Protein AF-A0A8T7FBN8-F1 (afdb_monomer_lite)

Foldseek 3Di:
DVVLVVLLVQLVVLLVVLVVLLVCQVVVLVVVPDDDPLVSLVSNLVSNLSSLVSNLVSLLSNLCSVCVVPPLSNLVSNLVSLLVSLVVNLVSLVVGQCPHPDPVSVCSSVVSVVVNVVSVVVNVVVVVVVVVVPDPDDD

Sequence (139 aa):
MLSDVLFYLGAIVIFLWGSAHIAATPPIVKGFGEISLDNRRIITMEAVAEGLLLGFIGLLVITTTLLKDDSEQLANGIYLLSAVALFVMAGLSWMTGAKTPILPMKICPIIQDVRRLFMDYRRNHLNKNQHLDNKPHPC

Structure (mmCIF, N/CA/C/O backbone):
data_AF-A0A8T7FBN8-F1
#
_entry.id   AF-A0A8T7FBN8-F1
#
loop_
_atom_site.group_PDB
_atom_site.id
_atom_site.type_symbol
_atom_site.label_atom_id
_atom_site.label_alt_id
_atom_site.label_comp_id
_atom_site.label_asym_id
_atom_site.label_entity_id
_atom_site.label_seq_id
_atom_site.pdbx_PDB_ins_code
_atom_site.Cartn_x
_atom_site.Cartn_y
_atom_site.Cartn_z
_atom_site.occupancy
_atom_site.B_iso_or_equiv
_atom_site.auth_seq_id
_atom_site.auth_comp_id
_atom_site.auth_asym_id
_atom_site.auth_atom_id
_atom_site.pdbx_PDB_model_num
ATOM 1 N N . MET A 1 1 ? 16.222 -12.419 -17.743 1.00 70.88 1 MET A N 1
ATOM 2 C CA . MET A 1 1 ? 15.257 -13.527 -17.934 1.00 70.88 1 MET A CA 1
ATOM 3 C C . MET A 1 1 ? 14.950 -14.251 -16.629 1.00 70.88 1 MET A C 1
ATOM 5 O O . MET A 1 1 ? 13.904 -13.972 -16.067 1.00 70.88 1 MET A O 1
ATOM 9 N N . LEU A 1 2 ? 15.823 -15.120 -16.093 1.00 85.69 2 LEU A N 1
ATOM 10 C CA . LEU A 1 2 ? 15.539 -15.831 -14.826 1.00 85.69 2 LEU A CA 1
ATOM 11 C C . LEU A 1 2 ? 15.351 -14.871 -13.635 1.00 85.69 2 LEU A C 1
ATOM 13 O O . LEU A 1 2 ? 14.445 -15.054 -12.829 1.00 85.69 2 LEU A O 1
ATOM 17 N N . SER A 1 3 ? 16.170 -13.818 -13.568 1.00 87.38 3 SER A N 1
ATOM 18 C CA . SER A 1 3 ? 16.063 -12.743 -12.573 1.00 87.38 3 SER A CA 1
ATOM 19 C C . SER A 1 3 ? 14.709 -12.032 -12.619 1.00 87.38 3 SER A C 1
ATOM 21 O O . SER A 1 3 ? 14.069 -11.861 -11.590 1.00 87.38 3 SER A O 1
ATOM 23 N N . ASP A 1 4 ? 14.245 -11.673 -13.816 1.00 89.88 4 ASP A N 1
ATOM 24 C CA . ASP A 1 4 ? 12.976 -10.963 -13.998 1.00 89.88 4 ASP A CA 1
ATOM 25 C C . ASP A 1 4 ? 11.791 -11.852 -13.590 1.00 89.88 4 ASP A 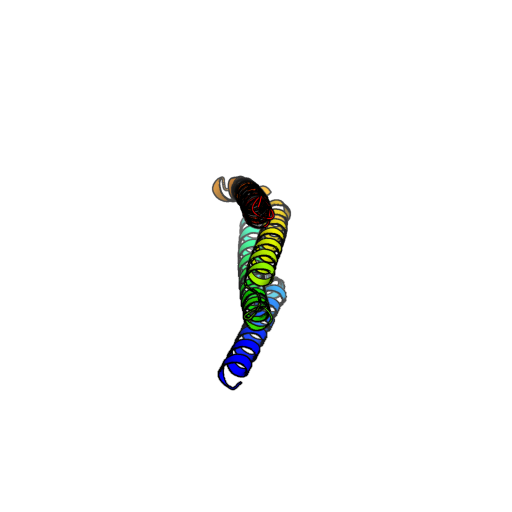C 1
ATOM 27 O O . ASP A 1 4 ? 10.878 -11.399 -12.907 1.00 89.88 4 ASP A O 1
ATOM 31 N N . VAL A 1 5 ? 11.836 -13.147 -13.932 1.00 92.75 5 VAL A N 1
ATOM 32 C CA . VAL A 1 5 ? 10.820 -14.129 -13.513 1.00 92.75 5 VAL A CA 1
ATOM 33 C C . VAL A 1 5 ? 10.763 -14.251 -11.988 1.00 92.75 5 VAL A C 1
ATOM 35 O O . VAL A 1 5 ? 9.673 -14.251 -11.419 1.00 92.75 5 VAL A O 1
ATOM 38 N N . LEU A 1 6 ? 11.915 -14.312 -11.314 1.00 93.94 6 LEU A N 1
ATOM 39 C CA . LEU A 1 6 ? 11.985 -14.344 -9.849 1.00 93.94 6 LEU A CA 1
ATOM 40 C C . LEU A 1 6 ? 11.400 -13.073 -9.221 1.00 93.94 6 LEU A C 1
ATOM 42 O O . LEU A 1 6 ? 10.673 -13.171 -8.233 1.00 93.94 6 LEU A O 1
ATOM 46 N N . PHE A 1 7 ? 11.662 -11.899 -9.804 1.00 92.38 7 PHE A N 1
ATOM 47 C CA . PHE A 1 7 ? 11.090 -10.640 -9.325 1.00 92.38 7 PHE A CA 1
ATOM 48 C C . PHE A 1 7 ? 9.572 -10.596 -9.485 1.00 92.38 7 PHE A C 1
ATOM 50 O O . PHE A 1 7 ? 8.882 -10.245 -8.530 1.00 92.38 7 PHE A O 1
ATOM 57 N N . TYR A 1 8 ? 9.033 -11.026 -10.629 1.00 93.69 8 TYR A N 1
ATOM 58 C CA . TYR A 1 8 ? 7.582 -11.102 -10.813 1.00 93.69 8 TYR A CA 1
ATOM 59 C C . TYR A 1 8 ? 6.927 -12.096 -9.856 1.00 93.69 8 TYR A C 1
ATOM 61 O O . TYR A 1 8 ? 5.913 -11.768 -9.245 1.00 93.69 8 TYR A O 1
ATOM 69 N N . LEU A 1 9 ? 7.508 -13.284 -9.676 1.00 96.06 9 LEU A N 1
ATOM 70 C CA . LEU A 1 9 ? 6.978 -14.276 -8.739 1.00 96.06 9 LEU A CA 1
ATOM 71 C C . LEU A 1 9 ? 6.998 -13.754 -7.302 1.00 96.06 9 LEU A C 1
ATOM 73 O O . LEU A 1 9 ? 5.978 -13.817 -6.620 1.00 96.06 9 LEU A O 1
ATOM 77 N N . GLY A 1 10 ? 8.124 -13.191 -6.857 1.00 93.81 10 GLY A N 1
ATOM 78 C CA . GLY A 1 10 ? 8.235 -12.591 -5.529 1.00 93.81 10 GLY A CA 1
ATOM 79 C C . GLY A 1 10 ? 7.223 -11.464 -5.322 1.00 93.81 10 GLY A C 1
ATOM 80 O O . GLY A 1 10 ? 6.549 -11.418 -4.295 1.00 93.81 10 GLY A O 1
ATOM 81 N N . ALA A 1 11 ? 7.051 -10.599 -6.323 1.00 94.88 11 ALA A N 1
ATOM 82 C CA . ALA A 1 11 ? 6.100 -9.499 -6.265 1.00 94.88 11 ALA A CA 1
ATOM 83 C C . ALA A 1 11 ? 4.643 -9.971 -6.192 1.00 94.88 11 ALA A C 1
ATOM 85 O O . ALA A 1 11 ? 3.878 -9.458 -5.376 1.00 94.88 11 ALA A O 1
ATOM 86 N N . ILE A 1 12 ? 4.265 -10.968 -6.999 1.00 95.12 12 ILE A N 1
ATOM 87 C CA . ILE A 1 12 ? 2.924 -11.564 -6.976 1.00 95.12 12 ILE A CA 1
ATOM 88 C C . ILE A 1 12 ? 2.657 -12.203 -5.614 1.00 95.12 12 ILE A C 1
ATOM 90 O O . ILE A 1 12 ? 1.604 -11.961 -5.028 1.00 95.12 12 ILE A O 1
ATOM 94 N N . VAL A 1 13 ? 3.608 -12.973 -5.080 1.00 97.12 13 VAL A N 1
ATOM 95 C CA . VAL A 1 13 ? 3.471 -13.611 -3.762 1.00 97.12 13 VAL A CA 1
ATOM 96 C C . VAL A 1 13 ? 3.262 -12.562 -2.672 1.00 97.12 13 VAL A C 1
ATOM 98 O O . VAL A 1 13 ? 2.315 -12.681 -1.898 1.00 97.12 13 VAL A O 1
ATOM 101 N N . ILE A 1 14 ? 4.083 -11.509 -2.637 1.00 94.81 14 ILE A N 1
ATOM 102 C CA . ILE A 1 14 ? 3.962 -10.432 -1.644 1.00 94.81 14 ILE A CA 1
ATOM 103 C C . ILE A 1 14 ? 2.636 -9.674 -1.802 1.00 94.81 14 ILE A C 1
ATOM 105 O O . ILE A 1 14 ? 1.975 -9.372 -0.809 1.00 94.81 14 ILE A O 1
ATOM 109 N N . PHE A 1 15 ? 2.205 -9.401 -3.035 1.00 94.50 15 PHE A N 1
ATOM 110 C CA . PHE A 1 15 ? 0.943 -8.710 -3.297 1.00 94.50 15 PHE A CA 1
ATOM 111 C C . PHE A 1 15 ? -0.275 -9.528 -2.841 1.00 94.50 15 PHE A C 1
ATOM 113 O O . PHE A 1 15 ? -1.180 -9.012 -2.175 1.00 94.50 15 PHE A O 1
ATOM 120 N N . LEU A 1 16 ? -0.287 -10.823 -3.168 1.00 94.56 16 LEU A N 1
ATOM 121 C CA . LEU A 1 16 ? -1.323 -11.753 -2.721 1.00 94.56 16 LEU A CA 1
ATOM 122 C C . LEU A 1 16 ? -1.313 -11.893 -1.197 1.00 94.56 16 LEU A C 1
ATOM 124 O O . LEU A 1 16 ? -2.377 -11.911 -0.581 1.00 94.56 16 LEU A O 1
ATOM 128 N N . TRP A 1 17 ? -0.131 -11.923 -0.582 1.00 94.56 17 TRP A N 1
ATOM 129 C CA . TRP A 1 17 ? 0.014 -11.967 0.870 1.00 94.56 17 TRP A CA 1
ATOM 130 C C . TRP A 1 17 ? -0.556 -10.713 1.548 1.00 94.56 17 TRP A C 1
ATOM 132 O O . TRP A 1 17 ? -1.319 -10.823 2.507 1.00 94.56 17 TRP A O 1
ATOM 142 N N . GLY A 1 18 ? -0.286 -9.523 1.005 1.00 93.12 18 GLY A N 1
ATOM 143 C CA . GLY A 1 18 ? -0.897 -8.278 1.480 1.00 93.12 18 GLY A CA 1
ATOM 144 C C . GLY A 1 18 ? -2.426 -8.298 1.387 1.00 93.12 18 GLY A C 1
ATOM 145 O O . GLY A 1 18 ? -3.120 -7.935 2.337 1.00 93.12 18 GLY A O 1
ATOM 146 N N . SER A 1 19 ? -2.962 -8.817 0.279 1.00 92.94 19 SER A N 1
ATOM 147 C CA . SER A 1 19 ? -4.409 -8.996 0.096 1.00 92.94 19 SER A CA 1
ATOM 148 C C . SER A 1 19 ? -5.002 -9.971 1.123 1.00 92.94 19 SER A C 1
ATOM 150 O O . SER A 1 19 ? -6.071 -9.714 1.682 1.00 92.94 19 SER A O 1
ATOM 152 N N . ALA A 1 20 ? -4.290 -11.062 1.419 1.00 92.50 20 ALA A N 1
ATOM 153 C CA . ALA A 1 20 ? -4.685 -12.031 2.434 1.00 92.50 20 ALA A CA 1
ATOM 154 C C . ALA A 1 20 ? -4.700 -11.423 3.849 1.00 92.50 20 ALA A C 1
ATOM 156 O O . ALA A 1 20 ? -5.647 -11.674 4.591 1.00 92.50 20 ALA A O 1
ATOM 157 N N . HIS A 1 21 ? -3.729 -10.573 4.207 1.00 89.00 21 HIS A N 1
ATOM 158 C CA . HIS A 1 21 ? -3.722 -9.843 5.486 1.00 89.00 21 HIS A CA 1
ATOM 159 C C . HIS A 1 21 ? -4.972 -8.964 5.657 1.00 89.00 21 HIS A C 1
ATOM 161 O O . HIS A 1 21 ? -5.642 -9.011 6.694 1.00 89.00 21 HIS A O 1
ATOM 167 N N . ILE A 1 22 ? -5.345 -8.210 4.617 1.00 91.19 22 ILE A N 1
ATOM 168 C CA . ILE A 1 22 ? -6.553 -7.371 4.645 1.00 91.19 22 ILE A CA 1
ATOM 169 C C . ILE A 1 22 ? -7.802 -8.249 4.807 1.00 91.19 22 ILE A C 1
ATOM 171 O O . ILE A 1 22 ? -8.647 -7.977 5.662 1.00 91.19 22 ILE A O 1
ATOM 175 N N . ALA A 1 23 ? -7.902 -9.340 4.042 1.00 90.38 23 ALA A N 1
ATOM 176 C CA . ALA A 1 23 ? -9.034 -10.265 4.108 1.00 90.38 23 ALA A CA 1
ATOM 177 C C . ALA A 1 23 ? -9.146 -10.990 5.464 1.00 90.38 23 ALA A C 1
ATOM 179 O O . ALA A 1 23 ? -10.252 -11.256 5.936 1.00 90.38 23 ALA A O 1
ATOM 180 N N . ALA A 1 24 ? -8.017 -11.276 6.117 1.00 90.06 24 ALA A N 1
ATOM 181 C CA . ALA A 1 24 ? -7.961 -11.920 7.427 1.00 90.06 24 ALA A CA 1
ATOM 182 C C . ALA A 1 24 ? -8.238 -10.960 8.597 1.00 90.06 24 ALA A C 1
ATOM 184 O O . ALA A 1 24 ? -8.473 -11.408 9.720 1.00 90.06 24 ALA A O 1
ATOM 185 N N . THR A 1 25 ? -8.270 -9.645 8.363 1.00 90.19 25 THR A N 1
ATOM 186 C CA . THR A 1 25 ? -8.442 -8.660 9.440 1.00 90.19 25 THR A CA 1
ATOM 187 C C . THR A 1 25 ? -9.784 -8.808 10.183 1.00 90.19 25 THR A C 1
ATOM 189 O O . THR A 1 25 ? -9.767 -8.899 11.414 1.00 90.19 25 THR A O 1
ATOM 192 N N . PRO A 1 26 ? -10.958 -8.895 9.517 1.00 87.62 26 PRO A N 1
ATOM 193 C CA . PRO A 1 26 ? -12.236 -9.036 10.219 1.00 87.62 26 PRO A CA 1
ATOM 194 C C . PRO A 1 26 ? -12.342 -10.264 11.148 1.00 87.62 26 PRO A C 1
ATOM 196 O O . PRO A 1 26 ? -12.796 -10.084 12.284 1.00 87.62 26 PRO A O 1
ATOM 199 N N . PRO A 1 27 ? -11.945 -11.493 10.741 1.00 90.56 27 PRO A N 1
ATOM 200 C CA . PRO A 1 27 ? -11.991 -12.645 11.638 1.00 90.56 27 PRO A CA 1
ATOM 201 C C . PRO A 1 27 ? -10.962 -12.565 12.773 1.00 90.56 27 PRO A C 1
ATOM 203 O O . PRO A 1 27 ? -11.309 -12.940 13.891 1.00 90.56 27 PRO A O 1
ATOM 206 N N . ILE A 1 28 ? -9.757 -12.022 12.545 1.00 88.31 28 ILE A N 1
ATOM 207 C CA . ILE A 1 28 ? -8.750 -11.819 13.607 1.00 88.31 28 ILE A CA 1
ATOM 208 C C . ILE A 1 28 ? -9.294 -10.877 14.682 1.00 88.31 28 ILE A C 1
ATOM 210 O O . ILE A 1 28 ? -9.303 -11.213 15.863 1.00 88.31 28 ILE A O 1
ATOM 214 N N . VAL A 1 29 ? -9.835 -9.729 14.271 1.00 89.88 29 VAL A N 1
ATOM 215 C CA . VAL A 1 29 ? -10.416 -8.740 15.187 1.00 89.88 29 VAL A CA 1
ATOM 216 C C . VAL A 1 29 ? -11.600 -9.324 15.964 1.00 89.88 29 VAL A C 1
ATOM 218 O O . VAL A 1 29 ? -11.787 -9.003 17.135 1.00 89.88 29 VAL A O 1
ATOM 221 N N . LYS A 1 30 ? -12.404 -10.195 15.339 1.00 88.25 30 LYS A N 1
ATOM 222 C CA . LYS A 1 30 ? -13.494 -10.915 16.016 1.00 88.25 30 LYS A CA 1
ATOM 223 C C . LYS A 1 30 ? -12.973 -11.965 17.008 1.00 88.25 30 LYS A C 1
ATOM 225 O O . LYS A 1 30 ? -13.615 -12.188 18.030 1.00 88.25 30 LYS A O 1
ATOM 230 N N . GLY A 1 31 ? -11.827 -12.584 16.726 1.00 89.25 31 GLY A N 1
ATOM 231 C CA . GLY A 1 31 ? -11.195 -13.594 17.578 1.00 89.25 31 GLY A CA 1
ATOM 232 C C . GLY A 1 31 ? -10.745 -13.077 18.947 1.00 89.25 31 GLY A C 1
ATOM 233 O O . GLY A 1 31 ? -10.675 -13.859 19.888 1.00 89.25 31 GLY A O 1
ATOM 234 N N . PHE A 1 32 ? -10.517 -11.767 19.092 1.00 87.75 32 PHE A N 1
ATOM 235 C CA . PHE A 1 32 ? -10.155 -11.144 20.371 1.00 87.75 32 PHE A CA 1
ATOM 236 C C . PHE A 1 32 ? -11.314 -11.025 21.380 1.00 87.75 32 PHE A C 1
ATOM 238 O O . PHE A 1 32 ? -11.079 -10.635 22.521 1.00 87.75 32 PHE A O 1
ATOM 245 N N . GLY A 1 33 ? -12.553 -11.362 21.002 1.00 88.88 33 GLY A N 1
ATOM 246 C CA . GLY A 1 33 ? -13.708 -11.280 21.901 1.00 88.88 33 GLY A CA 1
ATOM 247 C C . GLY A 1 33 ? -14.109 -9.837 22.228 1.00 88.88 33 GLY A C 1
ATOM 248 O O . GLY A 1 33 ? -14.086 -8.963 21.357 1.00 88.88 33 GLY A O 1
ATOM 249 N N . GLU A 1 34 ? -14.514 -9.580 23.474 1.00 89.06 34 GLU A N 1
ATOM 250 C CA . GLU A 1 34 ? -14.918 -8.240 23.910 1.00 89.06 34 GLU A CA 1
ATOM 251 C C . GLU A 1 34 ? -13.702 -7.363 24.228 1.00 89.06 34 GLU A C 1
ATOM 253 O O . GLU A 1 34 ? -13.191 -7.327 25.345 1.00 89.06 34 GLU A O 1
ATOM 258 N N . ILE A 1 35 ? -13.239 -6.634 23.215 1.00 90.06 35 ILE A N 1
ATOM 259 C CA . ILE A 1 35 ? -12.248 -5.562 23.350 1.00 90.06 35 ILE A CA 1
ATOM 260 C C . ILE A 1 35 ? -12.917 -4.191 23.236 1.00 90.06 35 ILE A C 1
ATOM 262 O O . ILE A 1 35 ? -13.960 -4.040 22.594 1.00 90.06 35 ILE A O 1
ATOM 266 N N . SER A 1 36 ? -12.293 -3.166 23.825 1.00 88.06 36 SER A N 1
ATOM 267 C CA . SER A 1 36 ? -12.765 -1.786 23.691 1.00 88.06 36 SER A CA 1
ATOM 268 C C . SER A 1 36 ? -12.855 -1.364 22.218 1.00 88.06 36 SER A C 1
ATOM 270 O O . SER A 1 36 ? -12.094 -1.829 21.360 1.00 88.06 36 SER A O 1
ATOM 272 N N . LEU A 1 37 ? -13.779 -0.447 21.914 1.00 85.25 37 LEU A N 1
ATOM 273 C CA . LEU A 1 37 ? -13.983 0.048 20.550 1.00 85.25 37 LEU A CA 1
ATOM 274 C C . LEU A 1 37 ? -12.708 0.675 19.962 1.00 85.25 37 LEU A C 1
ATOM 276 O O . LEU A 1 37 ? -12.439 0.520 18.770 1.00 85.25 37 LEU A O 1
ATOM 280 N N . ASP A 1 38 ? -11.917 1.350 20.794 1.00 82.25 38 ASP A N 1
ATOM 281 C CA . ASP A 1 38 ? -10.660 1.968 20.378 1.00 82.25 38 ASP A CA 1
ATOM 282 C C . ASP A 1 38 ? -9.607 0.917 20.026 1.00 82.25 38 ASP A C 1
ATOM 284 O O . ASP A 1 38 ? -9.021 0.991 18.946 1.00 82.25 38 ASP A O 1
ATOM 288 N N . ASN A 1 39 ? -9.443 -0.122 20.851 1.00 84.19 39 ASN A N 1
ATOM 289 C CA . ASN A 1 39 ? -8.526 -1.226 20.551 1.00 84.19 39 ASN A CA 1
ATOM 290 C C . ASN A 1 39 ? -8.935 -1.937 19.260 1.00 84.19 39 ASN A C 1
ATOM 292 O O . ASN A 1 39 ? -8.094 -2.234 18.414 1.00 84.19 39 ASN A O 1
ATOM 296 N N . ARG A 1 40 ? -10.243 -2.131 19.052 1.00 87.50 40 ARG A N 1
ATOM 297 C CA . ARG A 1 40 ? -10.774 -2.722 17.820 1.00 87.50 40 ARG A CA 1
ATOM 298 C C . ARG A 1 40 ? -10.400 -1.901 16.586 1.00 87.50 40 ARG A C 1
ATOM 300 O O . ARG A 1 40 ? -10.031 -2.469 15.559 1.00 87.50 40 ARG A O 1
ATOM 307 N N . ARG A 1 41 ? -10.489 -0.570 16.677 1.00 84.69 41 ARG A N 1
ATOM 308 C CA . ARG A 1 41 ? -10.116 0.354 15.593 1.00 84.69 41 ARG A CA 1
ATOM 309 C C . ARG A 1 41 ? -8.615 0.351 15.325 1.00 84.69 41 ARG A C 1
ATOM 311 O O . ARG A 1 41 ? -8.241 0.348 14.158 1.00 84.69 41 ARG A O 1
ATOM 318 N N . ILE A 1 42 ? -7.789 0.325 16.370 1.00 84.56 42 ILE A N 1
ATOM 319 C CA . ILE A 1 42 ? -6.324 0.304 16.249 1.00 84.56 42 ILE A CA 1
ATOM 320 C C . ILE A 1 42 ? -5.867 -0.993 15.584 1.00 84.56 42 ILE A C 1
ATOM 322 O O . ILE A 1 42 ? -5.215 -0.928 14.550 1.00 84.56 42 ILE A O 1
ATOM 326 N N . ILE A 1 43 ? -6.306 -2.152 16.086 1.00 88.12 43 ILE A N 1
ATOM 327 C CA . ILE A 1 43 ? -5.942 -3.460 15.514 1.00 88.12 43 ILE A CA 1
ATOM 328 C C . ILE A 1 43 ? -6.387 -3.553 14.050 1.00 88.12 43 ILE A C 1
ATOM 330 O O . ILE A 1 43 ? -5.634 -4.008 13.195 1.00 88.12 43 ILE A O 1
ATOM 334 N N . THR A 1 44 ? -7.600 -3.080 13.739 1.00 87.69 44 THR A N 1
ATOM 335 C CA . THR A 1 44 ? -8.088 -3.055 12.351 1.00 87.69 44 THR A CA 1
ATOM 336 C C . THR A 1 44 ? -7.224 -2.148 11.476 1.00 87.69 44 THR A C 1
ATOM 338 O O . THR A 1 44 ? -6.891 -2.524 10.357 1.00 87.69 44 THR A O 1
ATOM 341 N N . MET A 1 45 ? -6.858 -0.958 11.961 1.00 86.12 45 MET A N 1
ATOM 342 C CA . MET A 1 45 ? -6.009 -0.042 11.204 1.00 86.12 45 MET A CA 1
ATOM 343 C C . MET A 1 45 ? -4.638 -0.652 10.937 1.00 86.12 45 MET A C 1
ATOM 345 O O . MET A 1 45 ? -4.195 -0.623 9.797 1.00 86.12 45 MET A O 1
ATOM 349 N N . GLU A 1 46 ? -3.971 -1.172 11.965 1.00 87.81 46 GLU A N 1
ATOM 350 C CA . GLU A 1 46 ? -2.616 -1.711 11.848 1.00 87.81 46 GLU A CA 1
ATOM 351 C C . GLU A 1 46 ? -2.575 -2.907 10.898 1.00 87.81 46 GLU A C 1
ATOM 353 O O . GLU A 1 46 ? -1.740 -2.939 9.997 1.00 87.81 46 GLU A O 1
ATOM 358 N N . ALA A 1 47 ? -3.540 -3.823 11.011 1.00 89.81 47 ALA A N 1
ATOM 359 C CA . ALA A 1 47 ? -3.628 -4.979 10.125 1.00 89.81 47 ALA A CA 1
ATOM 360 C C . ALA A 1 47 ? -3.899 -4.582 8.660 1.00 89.81 47 ALA A C 1
ATOM 362 O O . ALA A 1 47 ? -3.279 -5.117 7.738 1.00 89.81 47 ALA A O 1
ATOM 363 N N . VAL A 1 48 ? -4.784 -3.606 8.421 1.00 90.00 48 VAL A N 1
ATOM 364 C CA . VAL A 1 48 ? -5.045 -3.106 7.060 1.00 90.00 48 VAL A CA 1
ATOM 365 C C . VAL A 1 48 ? -3.841 -2.330 6.519 1.00 90.00 48 VAL A C 1
ATOM 367 O O . VAL A 1 48 ? -3.493 -2.488 5.352 1.00 90.00 48 VAL A O 1
ATOM 370 N N . ALA A 1 49 ? -3.181 -1.524 7.351 1.00 90.06 49 ALA A N 1
ATOM 371 C CA . ALA A 1 49 ? -1.976 -0.777 6.997 1.00 90.06 49 ALA A CA 1
ATOM 372 C C . ALA A 1 49 ? -0.832 -1.709 6.579 1.00 90.06 49 ALA A C 1
ATOM 374 O O . ALA A 1 49 ? -0.179 -1.464 5.565 1.00 90.06 49 ALA A O 1
ATOM 375 N N . GLU A 1 50 ? -0.617 -2.794 7.322 1.00 92.31 50 GLU A N 1
ATOM 376 C CA . GLU A 1 50 ? 0.373 -3.818 6.995 1.00 92.31 50 GLU A CA 1
ATOM 377 C C . GLU A 1 50 ? 0.062 -4.485 5.648 1.00 92.31 50 GLU A C 1
ATOM 379 O O . GLU A 1 50 ? 0.927 -4.556 4.772 1.00 92.31 50 GLU A O 1
ATOM 384 N N . GLY A 1 51 ? -1.190 -4.902 5.438 1.00 92.38 51 GLY A N 1
ATOM 385 C CA . GLY A 1 51 ? -1.606 -5.521 4.181 1.00 92.38 51 GLY A CA 1
ATOM 386 C C . GLY A 1 51 ? -1.470 -4.589 2.970 1.00 92.38 51 GLY A C 1
ATOM 387 O O . GLY A 1 51 ? -1.002 -5.010 1.909 1.00 92.38 51 GLY A O 1
ATOM 388 N N . LEU A 1 52 ? -1.802 -3.304 3.129 1.00 93.00 52 LEU A N 1
ATOM 389 C CA . LEU A 1 52 ? -1.609 -2.286 2.091 1.00 93.00 52 LEU A CA 1
ATOM 390 C C . LEU A 1 52 ? -0.129 -2.035 1.791 1.00 93.00 52 LEU A C 1
ATOM 392 O O . LEU A 1 52 ? 0.231 -1.881 0.624 1.00 93.00 52 LEU A O 1
ATOM 396 N N . LEU A 1 53 ? 0.732 -2.013 2.813 1.00 93.56 53 LEU A N 1
ATOM 397 C CA . LEU A 1 53 ? 2.174 -1.843 2.637 1.00 93.56 53 LEU A CA 1
ATOM 398 C C . LEU A 1 53 ? 2.782 -3.016 1.860 1.00 93.56 53 LEU A C 1
ATOM 400 O O . LEU A 1 53 ? 3.563 -2.798 0.936 1.00 93.56 53 LEU A O 1
ATOM 404 N N . LEU A 1 54 ? 2.388 -4.247 2.188 1.00 92.88 54 LEU A N 1
ATOM 405 C CA . LEU A 1 54 ? 2.798 -5.443 1.450 1.00 92.88 54 LEU A CA 1
ATOM 406 C C . LEU A 1 54 ? 2.340 -5.371 -0.014 1.00 92.88 54 LEU A C 1
ATOM 408 O O . LEU A 1 54 ? 3.155 -5.525 -0.923 1.00 92.88 54 LEU A O 1
ATOM 412 N N . GLY A 1 55 ? 1.070 -5.035 -0.259 1.00 94.25 55 GLY A N 1
ATOM 413 C CA . GLY A 1 55 ? 0.556 -4.817 -1.615 1.00 94.25 55 GLY A CA 1
ATOM 414 C C . GLY A 1 55 ? 1.342 -3.746 -2.382 1.00 94.25 55 GLY A C 1
ATOM 415 O O . GLY A 1 55 ? 1.718 -3.945 -3.537 1.00 94.25 55 GLY A O 1
ATOM 416 N N . PHE A 1 56 ? 1.664 -2.632 -1.726 1.00 95.12 56 PHE A N 1
ATOM 417 C CA . PHE A 1 56 ? 2.463 -1.558 -2.309 1.00 95.12 56 PHE A CA 1
ATOM 418 C C . PHE A 1 56 ? 3.880 -2.006 -2.689 1.00 95.12 56 PHE A C 1
ATOM 420 O O . PHE A 1 56 ? 4.339 -1.684 -3.784 1.00 95.12 56 PHE A O 1
ATOM 427 N N . ILE A 1 57 ? 4.559 -2.779 -1.836 1.00 94.38 57 ILE A N 1
ATOM 428 C CA . ILE A 1 57 ? 5.891 -3.325 -2.139 1.00 94.38 57 ILE A CA 1
ATOM 429 C C . ILE A 1 57 ? 5.826 -4.241 -3.366 1.00 94.38 57 ILE A C 1
ATOM 431 O O . ILE A 1 57 ? 6.662 -4.119 -4.261 1.00 94.38 57 ILE A O 1
ATOM 435 N N . GLY A 1 58 ? 4.813 -5.110 -3.453 1.00 93.69 58 GLY A N 1
ATOM 436 C CA . GLY A 1 58 ? 4.597 -5.954 -4.631 1.00 93.69 58 GLY A CA 1
ATOM 437 C C . GLY A 1 58 ? 4.430 -5.131 -5.916 1.00 93.69 58 GLY A C 1
ATOM 438 O O . GLY A 1 58 ? 5.110 -5.386 -6.910 1.00 93.69 58 GLY A O 1
ATOM 439 N N . LEU A 1 59 ? 3.593 -4.088 -5.886 1.00 94.69 59 LEU A N 1
ATOM 440 C CA . LEU A 1 59 ? 3.406 -3.183 -7.028 1.00 94.69 59 LEU A CA 1
ATOM 441 C C . LEU A 1 59 ? 4.693 -2.444 -7.411 1.00 94.69 59 LEU A C 1
ATOM 443 O O . LEU A 1 59 ? 5.006 -2.352 -8.596 1.00 94.69 59 LEU A O 1
ATOM 447 N N . LEU A 1 60 ? 5.460 -1.961 -6.429 1.00 94.62 60 LEU A N 1
ATOM 448 C CA . LEU A 1 60 ? 6.744 -1.308 -6.679 1.00 94.62 60 LEU A CA 1
ATOM 449 C C . LEU A 1 60 ? 7.710 -2.229 -7.423 1.00 94.62 60 LEU A C 1
ATOM 451 O O . LEU A 1 60 ? 8.309 -1.793 -8.401 1.00 94.62 60 LEU A O 1
ATOM 455 N N . VAL A 1 61 ? 7.840 -3.489 -6.998 1.00 94.81 61 VAL A N 1
ATOM 456 C CA . VAL A 1 61 ? 8.739 -4.456 -7.649 1.00 94.81 61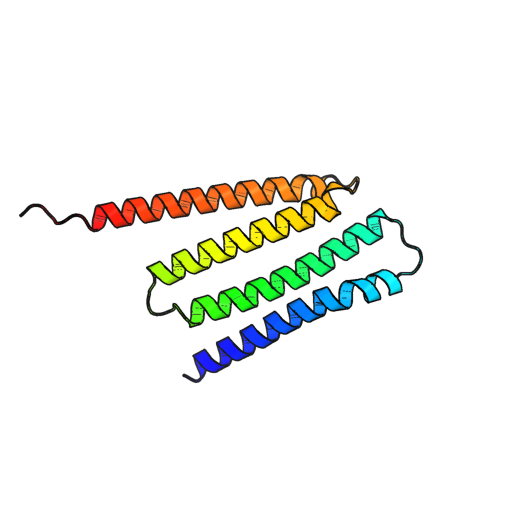 VAL A CA 1
ATOM 457 C C . VAL A 1 61 ? 8.290 -4.761 -9.081 1.00 94.81 61 VAL A C 1
ATOM 459 O O . VAL A 1 61 ? 9.126 -4.857 -9.979 1.00 94.81 61 VAL A O 1
ATOM 462 N N . ILE A 1 62 ? 6.981 -4.866 -9.336 1.00 94.00 62 ILE A N 1
ATOM 463 C CA . ILE A 1 62 ? 6.456 -5.036 -10.701 1.00 94.00 62 ILE A CA 1
ATOM 464 C C . ILE A 1 62 ? 6.836 -3.832 -11.566 1.00 94.00 62 ILE A C 1
ATOM 466 O O . ILE A 1 62 ? 7.382 -4.003 -12.653 1.00 94.00 62 ILE A O 1
ATOM 470 N N . THR A 1 63 ? 6.595 -2.613 -11.082 1.00 93.44 63 THR A N 1
ATOM 471 C CA . THR A 1 63 ? 6.892 -1.387 -11.831 1.00 93.44 63 THR A CA 1
ATOM 472 C C . THR A 1 63 ? 8.384 -1.203 -12.082 1.00 93.44 63 THR A C 1
ATOM 474 O O . THR A 1 63 ? 8.760 -0.847 -13.197 1.00 93.44 63 THR A O 1
ATOM 477 N N . THR A 1 64 ? 9.245 -1.488 -11.101 1.00 93.50 64 THR A N 1
ATOM 478 C CA . THR A 1 64 ? 10.701 -1.398 -11.289 1.00 93.50 64 THR A CA 1
ATOM 479 C C . THR A 1 64 ? 11.218 -2.433 -12.278 1.00 93.50 64 THR A C 1
ATOM 481 O O . THR A 1 64 ? 12.132 -2.135 -13.039 1.00 93.50 64 THR A O 1
ATOM 484 N N . THR A 1 65 ? 10.615 -3.622 -12.310 1.00 92.38 65 THR A N 1
ATOM 485 C CA . THR A 1 65 ? 10.989 -4.680 -13.256 1.00 92.38 65 THR A CA 1
ATOM 486 C C . THR A 1 65 ? 10.507 -4.363 -14.676 1.00 92.38 65 THR A C 1
ATOM 488 O O . THR A 1 65 ? 11.237 -4.622 -15.632 1.00 92.38 65 THR A O 1
ATOM 491 N N . LEU A 1 66 ? 9.313 -3.773 -14.824 1.00 92.19 66 LEU A N 1
ATOM 492 C CA . LEU A 1 66 ? 8.732 -3.396 -16.120 1.00 92.19 66 LEU A CA 1
ATOM 493 C C . LEU A 1 66 ? 9.428 -2.196 -16.770 1.00 92.19 66 LEU A C 1
ATOM 495 O O . LEU A 1 66 ? 9.598 -2.183 -17.984 1.00 92.19 66 LEU A O 1
ATOM 499 N N . LEU A 1 67 ? 9.809 -1.190 -15.979 1.00 92.81 67 LEU A N 1
ATOM 500 C CA . LEU A 1 67 ? 10.328 0.092 -16.476 1.00 92.81 67 LEU A CA 1
ATOM 501 C C . LEU A 1 67 ? 11.853 0.221 -16.344 1.00 92.81 67 LEU A C 1
ATOM 503 O O . LEU A 1 67 ? 12.387 1.321 -16.423 1.00 92.81 67 LEU A O 1
ATOM 507 N N . LYS A 1 68 ? 12.572 -0.886 -16.129 1.00 87.88 68 LYS A N 1
ATOM 508 C CA . LYS A 1 68 ? 14.018 -0.874 -15.839 1.00 87.88 68 LYS A CA 1
ATOM 509 C C . LYS A 1 68 ? 14.889 -0.205 -16.912 1.00 87.88 68 LYS A C 1
ATOM 511 O O . LYS A 1 68 ? 15.970 0.272 -16.580 1.00 87.88 68 LYS A O 1
ATOM 516 N N . ASP A 1 69 ? 14.427 -0.180 -18.161 1.00 89.62 69 ASP A N 1
ATOM 517 C CA . ASP A 1 69 ? 15.193 0.326 -19.307 1.00 89.62 69 ASP A CA 1
ATOM 518 C C . ASP A 1 69 ? 14.975 1.833 -19.563 1.00 89.62 69 ASP A C 1
ATOM 520 O O . ASP A 1 69 ? 15.751 2.446 -20.293 1.00 89.62 69 ASP A O 1
ATOM 524 N N . ASP A 1 70 ? 13.962 2.448 -18.941 1.00 91.00 70 ASP A N 1
ATOM 525 C CA . ASP A 1 70 ? 13.660 3.880 -19.056 1.00 91.00 70 ASP A CA 1
ATOM 526 C C . ASP A 1 70 ? 13.652 4.523 -17.664 1.00 91.00 70 ASP A C 1
ATOM 528 O O . ASP A 1 70 ? 12.695 4.416 -16.891 1.00 91.00 70 ASP A O 1
ATOM 532 N N . SER A 1 71 ? 14.752 5.201 -17.334 1.00 88.06 71 SER A N 1
ATOM 533 C CA . SER A 1 71 ? 14.967 5.798 -1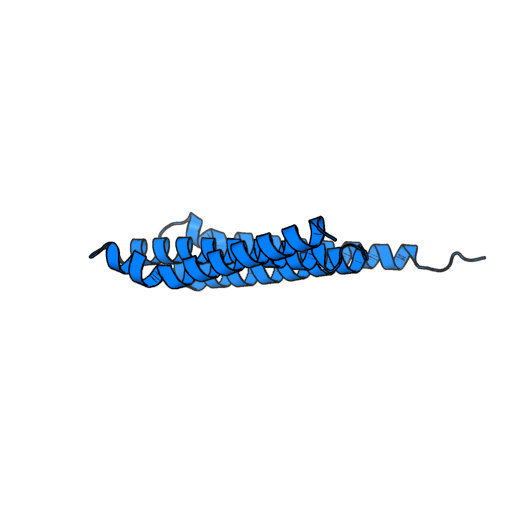6.016 1.00 88.06 71 SER A CA 1
ATOM 534 C C . SER A 1 71 ? 13.986 6.930 -15.689 1.00 88.06 71 SER A C 1
ATOM 536 O O . SER A 1 71 ? 13.660 7.124 -14.514 1.00 88.06 71 SER A O 1
ATOM 538 N N . GLU A 1 72 ? 13.477 7.648 -16.693 1.00 87.25 72 GLU A N 1
ATOM 539 C CA . GLU A 1 72 ? 12.506 8.726 -16.502 1.00 87.25 72 GLU A CA 1
ATOM 540 C C . GLU A 1 72 ? 11.118 8.154 -16.205 1.00 87.25 72 GLU A C 1
ATOM 542 O O . GLU A 1 72 ? 10.475 8.539 -15.220 1.00 87.25 72 GLU A O 1
ATOM 547 N N . GLN A 1 73 ? 10.669 7.185 -17.008 1.00 89.56 73 GLN A N 1
ATOM 548 C CA . GLN A 1 73 ? 9.400 6.495 -16.772 1.00 89.56 73 GLN A CA 1
ATOM 549 C C . GLN A 1 73 ? 9.415 5.743 -15.442 1.00 89.56 73 GLN A C 1
ATOM 551 O O . GLN A 1 73 ? 8.433 5.797 -14.697 1.00 89.56 73 GLN A O 1
ATOM 556 N N . LEU A 1 74 ? 10.537 5.104 -15.099 1.00 91.44 74 LEU A N 1
ATOM 557 C CA . LEU A 1 74 ? 10.732 4.443 -13.815 1.00 91.44 74 LEU A CA 1
ATOM 558 C C . LEU A 1 74 ? 10.560 5.417 -12.644 1.00 91.44 74 LEU A C 1
ATOM 560 O O . LEU A 1 74 ? 9.788 5.145 -11.721 1.00 91.44 74 LEU A O 1
ATOM 564 N N . ALA A 1 75 ? 11.249 6.562 -12.680 1.00 88.88 75 ALA A N 1
ATOM 565 C CA . ALA A 1 75 ? 11.165 7.565 -11.622 1.00 88.88 75 ALA A CA 1
ATOM 566 C C . ALA A 1 75 ? 9.736 8.109 -11.476 1.00 88.88 75 ALA A C 1
ATOM 568 O O . ALA A 1 75 ? 9.200 8.169 -10.364 1.00 88.88 75 ALA A O 1
ATOM 569 N N . ASN A 1 76 ? 9.086 8.441 -12.594 1.00 87.00 76 ASN A N 1
ATOM 570 C CA . ASN A 1 76 ? 7.704 8.912 -12.602 1.00 87.00 76 ASN A CA 1
ATOM 571 C C . ASN A 1 76 ? 6.731 7.855 -12.058 1.00 87.00 76 ASN A C 1
ATOM 573 O O . ASN A 1 76 ? 5.872 8.186 -11.236 1.00 87.00 76 ASN A O 1
ATOM 577 N N . GLY A 1 77 ? 6.900 6.587 -12.443 1.00 90.00 77 GLY A N 1
ATOM 578 C CA . GLY A 1 77 ? 6.104 5.463 -11.952 1.00 90.00 77 GLY A CA 1
ATOM 579 C C . GLY A 1 77 ? 6.232 5.267 -10.441 1.00 90.00 77 GLY A C 1
ATOM 580 O O . GLY A 1 77 ? 5.221 5.200 -9.740 1.00 90.00 77 GLY A O 1
ATOM 581 N N . ILE A 1 78 ? 7.462 5.264 -9.913 1.00 93.00 78 ILE A N 1
ATOM 582 C CA . ILE A 1 78 ? 7.722 5.144 -8.469 1.00 93.00 78 ILE A CA 1
ATOM 583 C C . ILE A 1 78 ? 7.113 6.323 -7.706 1.00 93.00 78 ILE A C 1
ATOM 585 O O . ILE A 1 78 ? 6.474 6.121 -6.668 1.00 93.00 78 ILE A O 1
ATOM 589 N N . TYR A 1 79 ? 7.277 7.555 -8.199 1.00 88.62 79 TYR A N 1
ATOM 590 C CA . TYR A 1 79 ? 6.704 8.724 -7.538 1.00 88.62 79 TYR A CA 1
ATOM 591 C C . TYR A 1 79 ? 5.180 8.701 -7.542 1.00 88.62 79 TYR A C 1
ATOM 593 O O . TYR A 1 79 ? 4.574 9.070 -6.534 1.00 88.62 79 TYR A O 1
ATOM 601 N N . LEU A 1 80 ? 4.554 8.293 -8.648 1.00 89.25 80 LEU A N 1
ATOM 602 C CA . LEU A 1 80 ? 3.103 8.191 -8.739 1.00 89.25 80 LEU A CA 1
ATOM 603 C C . LEU A 1 80 ? 2.571 7.127 -7.776 1.00 89.25 80 LEU A C 1
ATOM 605 O O . LEU A 1 80 ? 1.684 7.424 -6.978 1.00 89.25 80 LEU A O 1
ATOM 609 N N . LEU A 1 81 ? 3.154 5.925 -7.793 1.00 92.62 81 LEU A N 1
ATOM 610 C CA . LEU A 1 81 ? 2.776 4.844 -6.882 1.00 92.62 81 LEU A CA 1
ATOM 611 C C . LEU A 1 81 ? 2.935 5.254 -5.419 1.00 92.62 81 LEU A C 1
ATOM 613 O O . LEU A 1 81 ? 2.032 5.027 -4.618 1.00 92.62 81 LEU A O 1
ATOM 617 N N . SER A 1 82 ? 4.048 5.904 -5.072 1.00 91.75 82 SER A N 1
ATOM 618 C CA . SER A 1 82 ? 4.298 6.380 -3.708 1.00 91.75 82 SER A CA 1
ATOM 619 C C . SER A 1 82 ? 3.277 7.436 -3.276 1.00 91.75 82 SER A C 1
ATOM 621 O O . SER A 1 82 ? 2.793 7.402 -2.145 1.00 91.75 82 SER A O 1
ATOM 623 N N . ALA A 1 83 ? 2.900 8.355 -4.172 1.00 85.81 83 ALA A N 1
ATOM 624 C CA . ALA A 1 83 ? 1.875 9.358 -3.894 1.00 85.8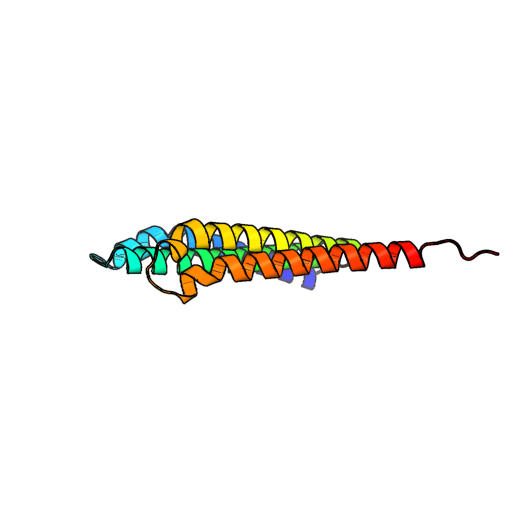1 83 ALA A CA 1
ATOM 625 C C . ALA A 1 83 ? 0.489 8.723 -3.681 1.00 85.81 83 ALA A C 1
ATOM 627 O O . ALA A 1 83 ? -0.221 9.104 -2.748 1.00 85.81 83 ALA A O 1
ATOM 628 N N . VAL A 1 84 ? 0.122 7.732 -4.502 1.00 89.38 84 VAL A N 1
ATOM 629 C CA . VAL A 1 84 ? -1.130 6.972 -4.349 1.00 89.38 84 VAL A CA 1
ATOM 630 C C . VAL A 1 84 ? -1.138 6.204 -3.028 1.00 89.38 84 VAL A C 1
ATOM 632 O O . VAL A 1 84 ? -2.109 6.300 -2.281 1.00 89.38 84 VAL A O 1
ATOM 635 N N . ALA A 1 85 ? -0.054 5.501 -2.696 1.00 89.81 85 ALA A N 1
ATOM 636 C CA . ALA A 1 85 ? 0.055 4.748 -1.449 1.00 89.81 85 ALA A CA 1
ATOM 637 C C . ALA A 1 85 ? -0.095 5.651 -0.219 1.00 89.81 85 ALA A C 1
ATOM 639 O O . ALA A 1 85 ? -0.854 5.324 0.691 1.00 89.81 85 ALA A O 1
ATOM 640 N N . LEU A 1 86 ? 0.549 6.824 -0.215 1.00 86.50 86 LEU A N 1
ATOM 641 C CA . LEU A 1 86 ? 0.372 7.808 0.854 1.00 86.50 86 LEU A CA 1
ATOM 642 C C . LEU A 1 86 ? -1.071 8.302 0.960 1.00 86.50 86 LEU A C 1
ATOM 644 O O . LEU A 1 86 ? -1.574 8.446 2.068 1.00 86.50 86 LEU A O 1
ATOM 648 N N . PHE A 1 87 ? -1.757 8.526 -0.162 1.00 86.62 87 PHE A N 1
ATOM 649 C CA . PHE A 1 87 ? -3.153 8.958 -0.136 1.00 86.62 87 PHE A CA 1
ATOM 650 C C . PHE A 1 87 ? -4.080 7.887 0.453 1.00 86.62 87 PHE A C 1
ATOM 652 O O . PHE A 1 87 ? -4.938 8.189 1.283 1.00 86.62 87 PHE A O 1
ATOM 659 N N . VAL A 1 88 ? -3.875 6.625 0.070 1.00 88.12 88 VAL A N 1
ATOM 660 C CA . VAL A 1 88 ? -4.628 5.487 0.615 1.00 88.12 88 VAL A CA 1
ATOM 661 C C . VAL A 1 88 ? -4.369 5.338 2.118 1.00 88.12 88 VAL A C 1
ATOM 663 O O . VAL A 1 88 ? -5.315 5.198 2.894 1.00 88.12 88 VAL A O 1
ATOM 666 N N . MET A 1 89 ? -3.109 5.428 2.547 1.00 84.62 89 MET A N 1
ATOM 667 C CA . MET A 1 89 ? -2.730 5.349 3.962 1.00 84.62 89 MET A CA 1
ATOM 668 C C . MET A 1 89 ? -3.291 6.518 4.784 1.00 84.62 89 MET A C 1
ATOM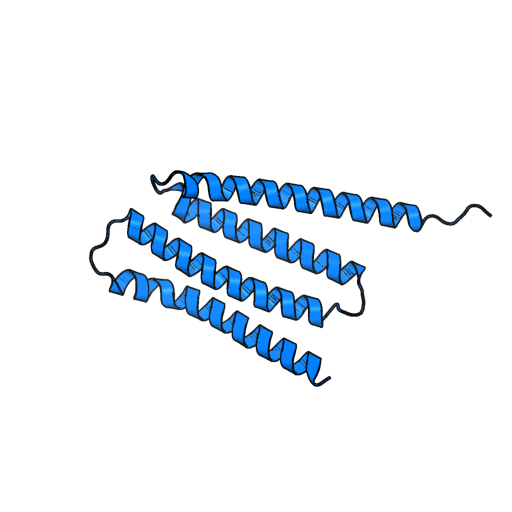 670 O O . MET A 1 89 ? -3.727 6.320 5.926 1.00 84.62 89 MET A O 1
ATOM 674 N N . ALA A 1 90 ? -3.351 7.720 4.204 1.00 80.75 90 ALA A N 1
ATOM 675 C CA . ALA A 1 90 ? -3.895 8.899 4.867 1.00 80.75 90 ALA A CA 1
ATOM 676 C C . ALA A 1 90 ? -5.408 8.746 5.057 1.00 80.75 90 ALA A C 1
ATOM 678 O O . ALA A 1 90 ? -5.923 8.966 6.156 1.00 80.75 90 ALA A O 1
ATOM 679 N N . GLY A 1 91 ? -6.106 8.263 4.023 1.00 81.00 91 GLY A N 1
ATOM 680 C CA . GLY A 1 91 ? -7.522 7.906 4.087 1.00 81.00 91 GLY A CA 1
ATOM 681 C C . GLY A 1 91 ? -7.813 6.850 5.155 1.00 81.00 91 GLY A C 1
ATOM 682 O O . GLY A 1 91 ? -8.699 7.048 5.989 1.00 81.00 91 GLY A O 1
ATOM 683 N N . LEU A 1 92 ? -7.024 5.770 5.204 1.00 82.75 92 LEU A N 1
ATOM 684 C CA . LEU A 1 92 ? -7.150 4.743 6.243 1.00 82.75 92 LEU A CA 1
ATOM 685 C C . LEU A 1 92 ? -6.990 5.346 7.645 1.00 82.75 92 LEU A C 1
ATOM 687 O O . LEU A 1 92 ? -7.820 5.100 8.526 1.00 82.75 92 LEU A O 1
ATOM 691 N N . SER A 1 93 ? -5.963 6.177 7.835 1.00 78.25 93 SER A N 1
ATOM 692 C CA . SER A 1 93 ? -5.665 6.838 9.110 1.00 78.25 93 SER A CA 1
ATOM 693 C C . SER A 1 93 ? -6.797 7.781 9.536 1.00 78.25 93 SER A C 1
ATOM 695 O O . SER A 1 93 ? -7.159 7.827 10.711 1.00 78.25 93 SER A O 1
ATOM 697 N N . TRP A 1 94 ? -7.423 8.484 8.588 1.00 74.62 94 TRP A N 1
ATOM 698 C CA . TRP A 1 94 ? -8.586 9.336 8.846 1.00 74.62 94 TRP A CA 1
ATOM 699 C C . TRP A 1 94 ? -9.826 8.532 9.259 1.00 74.62 94 TRP A C 1
ATOM 701 O O . TRP A 1 94 ? -10.564 8.907 10.173 1.00 74.62 94 TRP A O 1
ATOM 711 N N . MET A 1 95 ? -10.065 7.393 8.605 1.00 76.06 95 MET A N 1
ATOM 712 C CA . MET A 1 95 ? -11.229 6.546 8.875 1.00 76.06 95 MET A CA 1
ATOM 713 C C . MET A 1 95 ? -11.150 5.827 10.229 1.00 76.06 95 MET A C 1
ATOM 715 O O . MET A 1 95 ? -12.196 5.543 10.825 1.00 76.06 95 MET A O 1
ATOM 719 N N . THR A 1 96 ? -9.933 5.559 10.710 1.00 76.00 96 THR A N 1
ATOM 720 C CA . THR A 1 96 ? -9.657 4.729 11.891 1.00 76.00 96 THR A CA 1
ATOM 721 C C . THR A 1 96 ? -8.919 5.502 12.991 1.00 76.00 96 THR A C 1
ATOM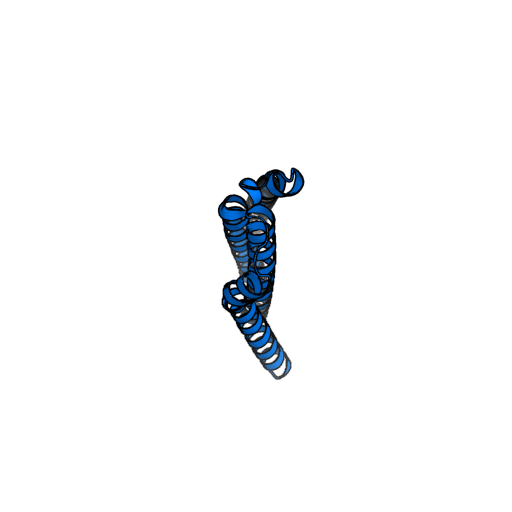 723 O O . THR A 1 96 ? -9.540 5.873 13.988 1.00 76.00 96 THR A O 1
ATOM 726 N N . GLY A 1 97 ? -7.625 5.783 12.807 1.00 61.78 97 GLY A N 1
ATOM 727 C CA . GLY A 1 97 ? -6.719 6.379 13.791 1.00 61.78 97 GLY A CA 1
ATOM 728 C C . GLY A 1 97 ? -7.155 7.747 14.318 1.00 61.78 97 GLY A C 1
ATOM 729 O O . GLY A 1 97 ? -7.123 7.968 15.529 1.00 61.78 97 GLY A O 1
ATOM 730 N N . ALA A 1 98 ? -7.666 8.633 13.458 1.00 62.56 98 ALA A N 1
ATOM 731 C CA . ALA A 1 98 ? -8.138 9.965 13.856 1.00 62.56 98 ALA A CA 1
ATOM 732 C C . ALA A 1 98 ? -9.339 9.931 14.824 1.00 62.56 98 ALA A C 1
ATOM 734 O O . ALA A 1 98 ? -9.591 10.899 15.543 1.00 62.56 98 ALA A O 1
ATOM 735 N N . LYS A 1 99 ? -10.065 8.805 14.873 1.00 70.69 99 LYS A N 1
ATOM 736 C CA . LYS A 1 99 ? -11.207 8.590 15.773 1.00 70.69 99 LYS A CA 1
ATOM 737 C C . LYS A 1 99 ? -10.812 8.002 17.128 1.00 70.69 99 LYS A C 1
ATOM 739 O O . LYS A 1 99 ? -11.699 7.739 17.935 1.00 70.69 99 LYS A O 1
ATOM 744 N N . THR A 1 100 ? -9.520 7.776 17.369 1.00 65.00 100 THR A N 1
ATOM 745 C CA . THR A 1 100 ? -8.996 7.290 18.652 1.00 65.00 100 THR A CA 1
ATOM 746 C C . THR A 1 100 ? -8.461 8.458 19.492 1.00 65.00 100 THR A C 1
ATOM 748 O O . THR A 1 100 ? -8.035 9.478 18.937 1.00 65.00 100 THR A O 1
ATOM 751 N N . PRO A 1 101 ? -8.463 8.362 20.833 1.00 65.12 101 PRO A N 1
ATOM 752 C CA . PRO A 1 101 ? -7.931 9.415 21.704 1.00 65.12 101 PRO A CA 1
ATOM 753 C C . PRO A 1 101 ? -6.392 9.513 21.689 1.00 65.12 101 PRO A C 1
ATOM 755 O O . PRO A 1 101 ? -5.835 10.447 22.263 1.00 65.12 101 PRO A O 1
ATOM 758 N N . ILE A 1 102 ? -5.696 8.589 21.020 1.00 67.62 102 ILE A N 1
ATOM 759 C CA . ILE A 1 102 ? -4.235 8.462 21.036 1.00 67.62 102 ILE A CA 1
ATOM 760 C C . ILE A 1 102 ? -3.594 9.519 20.119 1.00 67.62 102 ILE A C 1
ATOM 762 O O . ILE A 1 102 ? -3.777 9.506 18.902 1.00 67.62 102 ILE A O 1
ATOM 766 N N . LEU A 1 103 ? -2.821 10.446 20.702 1.00 65.00 103 LEU A N 1
ATOM 767 C CA . LEU A 1 103 ? -2.234 11.606 20.006 1.00 65.00 103 LEU A CA 1
ATOM 768 C C . LEU A 1 103 ? -1.418 11.245 18.741 1.00 65.00 103 LEU A C 1
ATOM 770 O O . LEU A 1 103 ? -1.662 11.854 17.698 1.00 65.00 103 LEU A O 1
ATOM 774 N N . PRO A 1 104 ? -0.502 10.251 18.772 1.00 62.94 104 PRO A N 1
ATOM 775 C CA . PRO A 1 104 ? 0.249 9.823 17.586 1.00 62.94 104 PRO A CA 1
ATOM 776 C C . PRO A 1 104 ? -0.630 9.446 16.383 1.00 62.94 104 PRO A C 1
ATOM 778 O O . PRO A 1 104 ? -0.300 9.761 15.240 1.00 62.94 104 PRO A O 1
ATOM 781 N N . MET A 1 105 ? -1.786 8.833 16.640 1.00 64.50 105 MET A N 1
ATOM 782 C CA . MET A 1 105 ? -2.710 8.353 15.607 1.00 64.50 105 MET A CA 1
ATOM 783 C C . MET A 1 105 ? -3.459 9.499 14.922 1.00 64.50 105 MET A C 1
ATOM 785 O O . MET A 1 105 ? -3.807 9.397 13.747 1.00 64.50 105 MET A O 1
ATOM 789 N N . LYS A 1 106 ? -3.645 10.623 15.625 1.00 62.28 106 LYS A N 1
ATOM 790 C CA . LYS A 1 106 ? -4.205 11.861 15.063 1.00 62.28 106 LYS A CA 1
ATOM 791 C C . LYS A 1 106 ? -3.204 12.630 14.203 1.00 62.28 106 LYS A C 1
ATOM 793 O O . LYS A 1 106 ? -3.600 13.293 13.252 1.00 62.28 106 LYS A O 1
ATOM 798 N N . ILE A 1 107 ? -1.918 12.545 14.538 1.00 69.19 107 ILE A N 1
ATOM 799 C CA . ILE A 1 107 ? -0.837 13.254 13.835 1.00 69.19 107 ILE A CA 1
ATOM 800 C C . ILE A 1 107 ? -0.425 12.511 12.553 1.00 69.19 107 ILE A C 1
ATOM 802 O O . ILE A 1 107 ? -0.013 13.138 11.576 1.00 69.19 107 ILE A O 1
ATOM 806 N N . CYS A 1 108 ? -0.571 11.184 12.528 1.00 69.50 108 CYS A N 1
ATOM 807 C CA . CYS A 1 108 ? -0.201 10.335 11.396 1.00 69.50 108 CYS A CA 1
ATOM 808 C C . CYS A 1 108 ? -0.720 10.811 10.016 1.00 69.50 108 CYS A C 1
ATOM 810 O O . CYS A 1 108 ? 0.112 10.936 9.113 1.00 69.50 108 CYS A O 1
ATOM 812 N N . PRO A 1 109 ? -2.013 11.159 9.818 1.00 64.19 109 PRO A N 1
ATOM 813 C CA . PRO A 1 109 ? -2.491 11.650 8.519 1.00 64.19 109 PRO A CA 1
ATOM 814 C C . PRO A 1 109 ? -1.810 12.958 8.081 1.00 64.19 109 PRO A C 1
ATOM 816 O O . PRO A 1 109 ? -1.421 13.087 6.925 1.00 64.19 109 PRO A O 1
ATOM 819 N N . ILE A 1 110 ? -1.549 13.882 9.013 1.00 72.50 110 ILE A N 1
ATOM 820 C CA . ILE A 1 110 ? -0.892 15.168 8.720 1.00 72.50 110 ILE A CA 1
ATOM 821 C C . ILE A 1 110 ? 0.534 14.939 8.201 1.00 72.50 110 ILE A C 1
ATOM 823 O O . ILE A 1 110 ? 0.959 15.542 7.217 1.00 72.50 110 ILE A O 1
ATOM 827 N N . ILE A 1 111 ? 1.283 14.033 8.837 1.00 75.38 111 ILE A N 1
ATOM 828 C CA . ILE A 1 111 ? 2.650 13.701 8.412 1.00 75.38 111 ILE A CA 1
ATOM 829 C C . ILE A 1 111 ? 2.659 13.064 7.011 1.00 75.38 111 ILE A C 1
ATOM 831 O O . ILE A 1 111 ? 3.606 13.269 6.244 1.00 75.38 111 ILE A O 1
ATOM 835 N N . GLN A 1 112 ? 1.640 12.273 6.671 1.00 74.25 112 GLN A N 1
ATOM 836 C CA . GLN A 1 112 ? 1.539 11.634 5.358 1.00 74.25 112 GLN A CA 1
ATOM 837 C C . GLN A 1 112 ? 1.233 12.653 4.251 1.00 74.25 112 GLN A C 1
ATOM 839 O O . GLN A 1 112 ? 1.890 12.618 3.207 1.00 74.25 112 GLN A O 1
ATOM 844 N N . ASP A 1 113 ? 0.350 13.618 4.509 1.00 74.50 113 ASP A N 1
ATOM 845 C CA . ASP A 1 113 ? 0.053 14.705 3.568 1.00 74.50 113 ASP A CA 1
ATOM 846 C C . ASP A 1 113 ? 1.275 15.599 3.307 1.00 74.50 113 ASP A C 1
ATOM 848 O O . ASP A 1 113 ? 1.587 15.915 2.155 1.00 74.50 113 ASP A O 1
ATOM 852 N N . VAL A 1 114 ? 2.040 15.941 4.351 1.00 79.69 114 VAL A N 1
ATOM 853 C CA . VAL A 1 114 ? 3.282 16.725 4.207 1.00 79.69 114 VAL A CA 1
ATOM 854 C C . VAL A 1 114 ? 4.313 15.982 3.352 1.00 79.69 114 VAL A C 1
ATOM 856 O O . VAL A 1 114 ? 4.938 16.579 2.472 1.00 79.69 114 VAL A O 1
ATOM 859 N N . ARG A 1 115 ? 4.482 14.668 3.560 1.00 78.31 115 ARG A N 1
ATOM 860 C CA . ARG A 1 115 ? 5.402 13.855 2.745 1.00 78.31 115 ARG A CA 1
ATOM 861 C C . ARG A 1 115 ? 4.990 13.805 1.280 1.00 78.31 115 ARG A C 1
ATOM 863 O O . ARG A 1 115 ? 5.858 13.884 0.411 1.00 78.31 115 ARG A O 1
ATOM 870 N N . ARG A 1 116 ? 3.689 13.699 1.003 1.00 77.12 116 ARG A N 1
ATOM 871 C CA . ARG A 1 116 ? 3.165 13.757 -0.363 1.00 77.12 116 ARG A CA 1
ATOM 872 C C . ARG A 1 116 ? 3.491 15.099 -1.012 1.00 77.12 116 ARG A C 1
ATOM 874 O O . ARG A 1 116 ? 4.041 15.107 -2.108 1.00 77.12 116 ARG A O 1
ATOM 881 N N . LEU A 1 117 ? 3.208 16.208 -0.327 1.00 76.81 117 LEU A N 1
ATOM 882 C CA . LEU A 1 117 ? 3.486 17.550 -0.842 1.00 76.81 117 LEU A CA 1
ATOM 883 C C . LEU A 1 117 ? 4.971 17.721 -1.186 1.00 76.81 117 LEU A C 1
ATOM 885 O O . LEU A 1 117 ? 5.312 18.258 -2.238 1.00 76.81 117 LEU A O 1
ATOM 889 N N . PHE A 1 118 ? 5.857 17.209 -0.332 1.00 80.31 118 PHE A N 1
ATOM 890 C CA . PHE A 1 118 ? 7.294 17.219 -0.589 1.00 80.31 118 PHE A CA 1
ATOM 891 C C . PHE A 1 118 ? 7.684 16.374 -1.815 1.00 80.31 118 PHE A C 1
ATOM 893 O O . PHE A 1 118 ? 8.527 16.792 -2.611 1.00 80.31 118 PHE A O 1
ATOM 900 N N . MET A 1 119 ? 7.060 15.207 -2.008 1.00 76.00 119 MET A N 1
ATOM 901 C CA . MET A 1 119 ? 7.273 14.379 -3.201 1.00 76.00 119 MET A CA 1
ATOM 902 C C . MET A 1 119 ? 6.776 15.052 -4.485 1.00 76.00 119 MET A C 1
ATOM 904 O O . MET A 1 119 ? 7.501 15.043 -5.480 1.00 76.00 119 MET A O 1
ATOM 908 N N . ASP A 1 120 ? 5.594 15.671 -4.463 1.00 77.25 120 ASP A N 1
ATOM 909 C CA . ASP A 1 120 ? 5.050 16.407 -5.610 1.00 77.25 120 ASP A CA 1
ATOM 910 C C . ASP A 1 120 ? 5.928 17.626 -5.947 1.00 77.25 120 ASP A C 1
ATOM 912 O O . ASP A 1 120 ? 6.246 17.864 -7.115 1.00 77.25 120 ASP A O 1
ATOM 916 N N . TYR A 1 121 ? 6.420 18.344 -4.931 1.00 79.00 121 TYR A N 1
ATOM 917 C CA . TYR A 1 121 ? 7.392 19.425 -5.113 1.00 79.00 121 TYR A CA 1
ATOM 918 C C . TYR A 1 121 ? 8.678 18.928 -5.789 1.00 79.00 121 TYR A C 1
ATOM 920 O O . TYR A 1 121 ? 9.125 19.508 -6.780 1.00 79.00 121 TYR A O 1
ATOM 928 N N . ARG A 1 122 ? 9.255 17.821 -5.301 1.00 77.56 122 ARG A N 1
ATOM 929 C CA . ARG A 1 122 ? 10.479 17.243 -5.872 1.00 77.56 122 ARG A CA 1
ATOM 930 C C . ARG A 1 122 ? 10.282 16.772 -7.313 1.00 77.56 122 ARG A C 1
ATOM 932 O O . ARG A 1 122 ? 11.147 17.041 -8.144 1.00 77.56 122 ARG A O 1
ATOM 939 N N . ARG A 1 123 ? 9.159 16.115 -7.625 1.00 75.19 123 ARG A N 1
ATOM 940 C CA . ARG A 1 123 ? 8.825 15.673 -8.991 1.00 75.19 123 ARG A CA 1
ATOM 941 C C . ARG A 1 123 ? 8.787 16.856 -9.958 1.00 75.19 123 ARG A C 1
ATOM 943 O O . ARG A 1 123 ? 9.428 16.814 -11.005 1.00 75.19 123 ARG A O 1
ATOM 950 N N . ASN A 1 124 ? 8.104 17.934 -9.575 1.00 75.69 124 ASN A N 1
ATOM 951 C CA . ASN A 1 124 ? 8.006 19.145 -10.391 1.00 75.69 124 ASN A CA 1
ATOM 952 C C . ASN A 1 124 ? 9.371 19.819 -10.597 1.00 75.69 124 ASN A C 1
ATOM 954 O O . ASN A 1 124 ? 9.645 20.347 -11.675 1.00 75.69 124 ASN A O 1
ATOM 958 N N . HIS A 1 125 ? 10.243 19.779 -9.588 1.00 73.88 125 HIS A N 1
ATOM 959 C CA . HIS A 1 125 ? 11.576 20.368 -9.673 1.00 73.88 125 HIS A CA 1
ATOM 960 C C . HIS A 1 125 ? 12.535 19.569 -10.571 1.00 73.88 125 HIS A C 1
ATOM 962 O O . HIS A 1 125 ? 13.323 20.169 -11.298 1.00 73.88 125 HIS A O 1
ATOM 968 N N . LEU A 1 126 ? 12.459 18.232 -10.549 1.00 68.44 126 LEU A N 1
ATOM 969 C CA . LEU A 1 126 ? 13.249 17.363 -11.431 1.00 68.44 126 LEU A CA 1
ATOM 970 C C . LEU A 1 126 ? 12.825 17.518 -12.895 1.00 68.44 126 LEU A C 1
ATOM 972 O O . LEU A 1 126 ? 13.675 17.740 -13.753 1.00 68.44 126 LEU A O 1
ATOM 976 N N . ASN A 1 127 ? 11.517 17.511 -13.158 1.00 66.31 127 ASN A N 1
ATOM 977 C CA . ASN A 1 127 ? 10.978 17.651 -14.510 1.00 66.31 127 ASN A CA 1
ATOM 978 C C . ASN A 1 127 ? 11.364 19.008 -15.140 1.00 66.31 127 ASN A C 1
ATOM 980 O O . ASN A 1 127 ? 11.778 19.091 -16.294 1.00 66.31 127 ASN A O 1
ATOM 984 N N . LYS A 1 128 ? 11.341 20.089 -14.347 1.00 66.50 128 LYS A N 1
ATOM 985 C CA . LYS A 1 128 ? 11.753 21.425 -14.806 1.00 66.50 128 LYS A CA 1
ATOM 986 C C . LYS A 1 128 ? 13.239 21.501 -15.177 1.00 66.50 128 LYS A C 1
ATOM 988 O O . LYS A 1 128 ? 13.578 22.196 -16.130 1.00 66.50 128 LYS A O 1
ATOM 993 N N . ASN A 1 129 ? 14.107 20.796 -14.452 1.00 60.97 129 ASN A N 1
ATOM 994 C CA . ASN A 1 129 ? 15.544 20.764 -14.737 1.00 60.97 129 ASN A CA 1
ATOM 995 C C . ASN A 1 129 ? 15.856 19.927 -15.985 1.00 60.97 129 ASN A C 1
ATOM 997 O O . ASN A 1 129 ? 16.646 20.354 -16.821 1.00 60.97 129 ASN A O 1
ATOM 1001 N N . GLN A 1 130 ? 15.164 18.803 -16.170 1.00 59.47 130 GLN A N 1
ATOM 1002 C CA . GLN A 1 130 ? 15.294 17.969 -17.366 1.00 59.47 130 GLN A CA 1
ATOM 1003 C C . GLN A 1 130 ? 14.889 18.734 -18.641 1.00 59.47 130 GLN A C 1
ATOM 1005 O O . GLN A 1 130 ? 15.526 18.621 -19.685 1.00 59.47 130 GLN A O 1
ATOM 1010 N N . HIS A 1 131 ? 13.883 19.606 -18.534 1.00 58.22 131 HIS A N 1
ATOM 1011 C CA . HIS A 1 131 ? 13.455 20.486 -19.622 1.00 58.22 131 HIS A CA 1
ATOM 1012 C C . HIS A 1 131 ? 14.455 21.611 -19.959 1.00 58.22 131 HIS A C 1
ATOM 1014 O O . HIS A 1 131 ? 14.383 22.177 -21.053 1.00 58.22 131 HIS A O 1
ATOM 1020 N N . LEU A 1 132 ? 15.351 21.969 -19.029 1.00 60.94 132 LEU A N 1
ATOM 1021 C CA . LEU A 1 132 ? 16.406 22.968 -19.238 1.00 60.94 132 LEU A CA 1
ATOM 1022 C C . LEU A 1 132 ? 17.637 22.361 -19.920 1.00 60.94 132 LEU A C 1
ATOM 1024 O O . LEU A 1 132 ? 18.192 23.017 -20.798 1.00 60.94 132 LEU A O 1
ATOM 1028 N N . ASP A 1 133 ? 17.999 21.120 -19.583 1.00 59.38 133 ASP A N 1
ATOM 1029 C CA . ASP A 1 133 ? 19.095 20.387 -20.240 1.00 59.38 133 ASP A CA 1
ATOM 1030 C C . ASP A 1 133 ? 18.753 19.983 -21.683 1.00 59.38 133 ASP A C 1
ATOM 1032 O O . ASP A 1 133 ? 19.638 19.891 -22.526 1.00 59.38 133 ASP A O 1
ATOM 1036 N N . ASN A 1 134 ? 17.466 19.810 -22.007 1.00 57.62 134 ASN A N 1
ATOM 1037 C CA . ASN A 1 134 ? 17.008 19.468 -23.360 1.00 57.62 134 ASN A CA 1
ATOM 1038 C C . ASN A 1 134 ? 16.816 20.685 -24.290 1.00 57.62 134 ASN A C 1
ATOM 1040 O O . ASN A 1 134 ? 16.249 20.554 -25.379 1.00 57.62 134 ASN A O 1
ATOM 1044 N N . LYS A 1 135 ? 17.240 21.891 -23.883 1.00 54.03 135 LYS A N 1
ATOM 1045 C CA . LYS A 1 135 ? 17.246 23.042 -24.795 1.00 54.03 135 LYS A CA 1
ATOM 1046 C C . LYS A 1 135 ? 18.391 22.883 -25.800 1.00 54.03 135 LYS A C 1
ATOM 1048 O O . LYS A 1 135 ? 19.521 22.660 -25.371 1.00 54.03 135 LYS A O 1
ATOM 1053 N N . PRO A 1 136 ? 18.143 23.041 -27.114 1.00 55.19 136 PRO A N 1
ATOM 1054 C CA . PRO A 1 136 ? 19.214 22.996 -28.098 1.00 55.19 136 PRO A CA 1
ATOM 1055 C C . PRO A 1 136 ? 20.259 24.055 -27.745 1.00 55.19 136 PRO A C 1
ATOM 1057 O O . PRO A 1 136 ? 19.920 25.224 -27.534 1.00 55.19 136 PRO A O 1
ATOM 1060 N N . HIS A 1 137 ? 21.519 23.630 -27.649 1.00 59.25 137 HIS A N 1
ATOM 1061 C CA . HIS A 1 137 ? 22.633 24.553 -27.504 1.00 59.25 137 HIS A CA 1
ATOM 1062 C C . HIS A 1 137 ? 22.586 25.549 -28.669 1.00 59.25 137 HIS A C 1
ATOM 1064 O O . HIS A 1 137 ? 22.473 25.111 -29.818 1.00 59.25 137 HIS A O 1
ATOM 1070 N N . PRO A 1 138 ? 22.627 26.867 -28.407 1.00 63.66 138 PRO A N 1
ATOM 1071 C CA . PRO A 1 138 ? 22.751 27.835 -29.482 1.00 63.66 138 PRO A CA 1
ATOM 1072 C C . PRO A 1 138 ? 24.074 27.553 -30.207 1.00 63.66 138 PRO A C 1
ATOM 1074 O O . PRO A 1 138 ? 25.133 27.583 -29.578 1.00 63.66 138 PRO A O 1
ATOM 1077 N N . CYS A 1 139 ? 23.975 27.184 -31.487 1.00 56.12 139 CYS A N 1
ATOM 1078 C CA . CYS A 1 139 ? 25.110 27.094 -32.403 1.00 56.12 139 CYS A CA 1
ATOM 1079 C C . CYS A 1 139 ? 25.772 28.459 -32.591 1.00 56.12 139 CYS A C 1
ATOM 1081 O O . CYS A 1 139 ? 25.031 29.471 -32.614 1.00 56.12 139 CYS A O 1
#

Radius of gyration: 19.54 Å; chains: 1; bounding box: 40×44×56 Å

pLDDT: mean 82.79, std 11.54, range [54.03, 97.12]

Secondary structure (DSSP, 8-state):
-HHHHHHHHHHHHHHHHHHHHHHHHHHHHHHT-S--HHHHHHHHHHHHHHHHHHHHHHHHHHHHHHSTT-HHHHHHHHHHHHHHHHHHHHHHHHHTGGGSS-HHHHHHHHHHHHHHHHHHHHHHHHHHHHHHHTSPPP-